Protein AF-A0A1I3UPJ8-F1 (afdb_monomer_lite)

Organism: NCBI:txid420953

pLDDT: mean 81.33, std 15.31, range [40.59, 95.44]

Sequence (73 aa):
MDYNGDWDLLVDALDGVPDGWEGQVVWDQADKVRLESYFRQCGGRHHSLHDARALRYAVHGNVPPPTAGSVVP

Structure (mmCIF, N/CA/C/O backbone):
data_AF-A0A1I3UPJ8-F1
#
_entry.id   AF-A0A1I3UPJ8-F1
#
loop_
_atom_site.group_PDB
_atom_site.id
_atom_site.type_symbol
_atom_site.label_atom_id
_atom_site.label_alt_id
_atom_site.label_comp_id
_atom_site.label_asym_id
_atom_site.label_entity_id
_atom_site.label_seq_id
_atom_site.pdbx_PDB_ins_code
_atom_site.Cartn_x
_atom_site.Cartn_y
_atom_site.Cartn_z
_atom_site.occupancy
_atom_site.B_iso_or_equiv
_atom_site.auth_seq_id
_atom_site.auth_comp_id
_atom_site.auth_asym_id
_atom_site.auth_atom_id
_atom_site.pdbx_PDB_model_num
ATOM 1 N N . MET A 1 1 ? -14.336 4.609 -13.656 1.00 40.59 1 MET A N 1
ATOM 2 C CA . MET A 1 1 ? -14.462 3.360 -12.882 1.00 40.59 1 MET A CA 1
ATOM 3 C C . MET A 1 1 ? -13.624 3.619 -11.659 1.00 40.59 1 MET A C 1
ATOM 5 O O . MET A 1 1 ? -12.404 3.596 -11.759 1.00 40.59 1 MET A O 1
ATOM 9 N N . ASP A 1 2 ? -14.282 4.080 -10.605 1.00 45.62 2 ASP A N 1
ATOM 10 C CA . ASP A 1 2 ? -13.615 4.643 -9.439 1.00 45.62 2 ASP A CA 1
ATOM 11 C C . ASP A 1 2 ? -13.174 3.475 -8.568 1.00 45.62 2 ASP A C 1
ATOM 13 O O . ASP A 1 2 ? -13.997 2.680 -8.116 1.00 45.62 2 ASP A O 1
ATOM 17 N N . TYR A 1 3 ? -11.861 3.296 -8.450 1.00 49.12 3 TYR A N 1
ATOM 18 C CA . TYR A 1 3 ? -11.291 2.306 -7.550 1.00 49.12 3 TYR A CA 1
ATOM 19 C C . TYR A 1 3 ? -11.686 2.712 -6.126 1.00 49.12 3 TYR A C 1
ATOM 21 O O . TYR A 1 3 ? -11.133 3.671 -5.591 1.00 49.12 3 TYR A O 1
ATOM 29 N N . ASN A 1 4 ? -12.627 1.980 -5.521 1.00 55.34 4 ASN A N 1
ATOM 30 C CA . ASN A 1 4 ? -12.623 1.796 -4.069 1.00 55.34 4 ASN A CA 1
ATOM 31 C C . ASN A 1 4 ? -11.187 1.382 -3.718 1.00 55.34 4 ASN A C 1
ATOM 33 O O . ASN A 1 4 ? -10.657 0.449 -4.333 1.00 55.34 4 ASN A O 1
ATOM 37 N N . GLY A 1 5 ? -10.506 2.165 -2.884 1.00 76.75 5 GLY A N 1
ATOM 38 C CA . GLY A 1 5 ? -9.056 2.052 -2.734 1.00 76.75 5 GLY A CA 1
ATOM 39 C C . GLY A 1 5 ? -8.645 0.703 -2.141 1.00 76.75 5 GLY A C 1
ATOM 40 O O . GLY A 1 5 ? -9.456 0.020 -1.519 1.00 76.7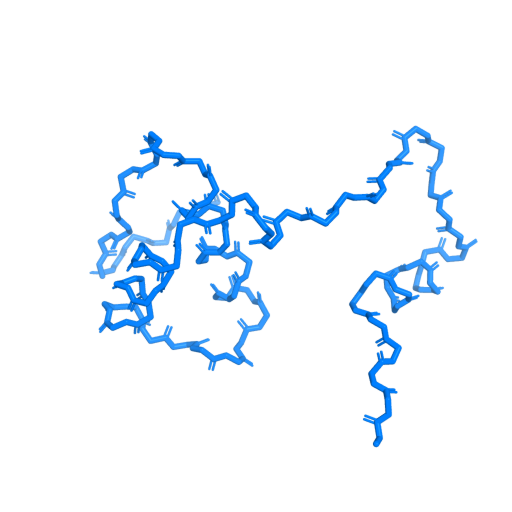5 5 GLY A O 1
ATOM 41 N N . ASP A 1 6 ? -7.361 0.341 -2.251 1.00 81.38 6 ASP A N 1
ATOM 42 C CA . ASP A 1 6 ? -6.805 -0.858 -1.592 1.00 81.38 6 ASP A CA 1
ATOM 43 C C . ASP A 1 6 ? -7.095 -0.877 -0.077 1.00 81.38 6 ASP A C 1
ATOM 45 O O . ASP A 1 6 ? -7.233 -1.939 0.526 1.00 81.38 6 ASP A O 1
ATOM 49 N N . TRP A 1 7 ? -7.227 0.308 0.532 1.00 85.88 7 TRP A N 1
ATOM 50 C CA . TRP A 1 7 ? -7.638 0.475 1.923 1.00 85.88 7 TRP A CA 1
ATOM 51 C C . TRP A 1 7 ? -9.080 0.024 2.177 1.00 85.88 7 TRP A C 1
ATOM 53 O O . TRP A 1 7 ? -9.316 -0.724 3.119 1.00 85.88 7 TRP A O 1
ATOM 63 N N . ASP A 1 8 ? -10.033 0.423 1.334 1.00 88.19 8 ASP A N 1
ATOM 64 C CA . ASP A 1 8 ? -11.441 0.053 1.514 1.00 88.19 8 ASP A CA 1
ATOM 65 C C . ASP A 1 8 ? -11.627 -1.459 1.343 1.00 88.19 8 ASP A C 1
ATOM 67 O O . ASP A 1 8 ? -12.344 -2.085 2.119 1.00 88.19 8 ASP A O 1
ATOM 71 N N . LEU A 1 9 ? -10.913 -2.061 0.380 1.00 88.56 9 LEU A N 1
ATOM 72 C CA . LEU A 1 9 ? -10.882 -3.516 0.191 1.00 88.56 9 LEU A CA 1
ATOM 73 C C . LEU A 1 9 ? -10.302 -4.249 1.408 1.00 88.56 9 LEU A C 1
ATOM 75 O O . LEU A 1 9 ? -10.795 -5.313 1.777 1.00 88.56 9 LEU A O 1
ATOM 79 N N . LEU A 1 10 ? -9.256 -3.698 2.028 1.00 88.44 10 LEU A N 1
ATOM 80 C CA . LEU A 1 10 ? -8.664 -4.269 3.236 1.00 88.44 10 LEU A CA 1
ATOM 81 C C . LEU A 1 10 ? -9.627 -4.187 4.424 1.00 88.44 10 LEU A C 1
ATOM 83 O O . LEU A 1 10 ? -9.781 -5.167 5.145 1.00 88.44 10 LEU A O 1
ATOM 87 N N . VAL A 1 11 ? -10.266 -3.034 4.626 1.00 92.00 11 VAL A N 1
ATOM 88 C CA . VAL A 1 11 ? -11.221 -2.819 5.721 1.00 92.00 11 VAL A CA 1
ATOM 89 C C . VAL A 1 11 ? -12.435 -3.733 5.580 1.00 92.00 11 VAL A C 1
ATOM 91 O O . VAL A 1 11 ? -12.856 -4.324 6.570 1.00 92.00 11 VAL A O 1
ATOM 94 N N . ASP A 1 12 ? -12.962 -3.896 4.365 1.00 92.44 12 ASP A N 1
ATOM 95 C CA . ASP A 1 12 ? -14.060 -4.829 4.083 1.00 92.44 12 ASP A CA 1
ATOM 96 C C . ASP A 1 12 ? -13.654 -6.280 4.386 1.00 92.44 12 ASP A C 1
ATOM 98 O O . ASP A 1 12 ? -14.349 -6.984 5.112 1.00 92.44 12 ASP A O 1
ATOM 102 N N . ALA A 1 13 ? -12.468 -6.707 3.936 1.00 92.19 13 ALA A N 1
ATOM 103 C CA . ALA A 1 13 ? -11.961 -8.059 4.186 1.00 92.19 13 ALA A CA 1
ATOM 104 C C . ALA A 1 13 ? -11.696 -8.373 5.672 1.00 92.19 13 ALA A C 1
ATOM 106 O O . ALA A 1 13 ? -11.596 -9.546 6.040 1.00 92.19 13 ALA A O 1
ATOM 107 N N . LEU A 1 14 ? -11.534 -7.346 6.509 1.00 94.31 14 LEU A N 1
ATOM 108 C CA . LEU A 1 14 ? -11.291 -7.460 7.949 1.00 9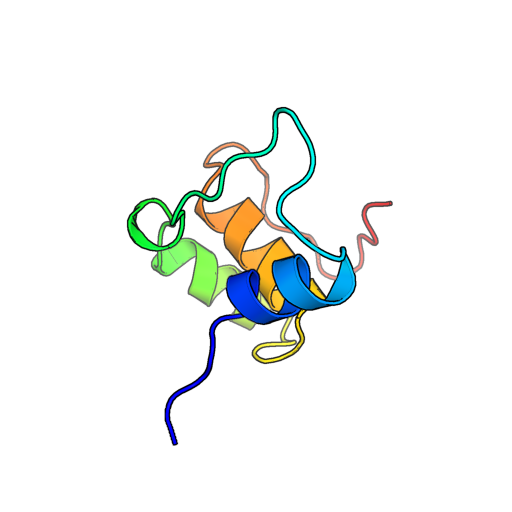4.31 14 LEU A CA 1
ATOM 109 C C . LEU A 1 14 ? -12.552 -7.225 8.797 1.00 94.31 14 LEU A C 1
ATOM 111 O O . LEU A 1 14 ? -12.446 -7.223 10.024 1.00 94.31 14 LEU A O 1
ATOM 115 N N . ASP A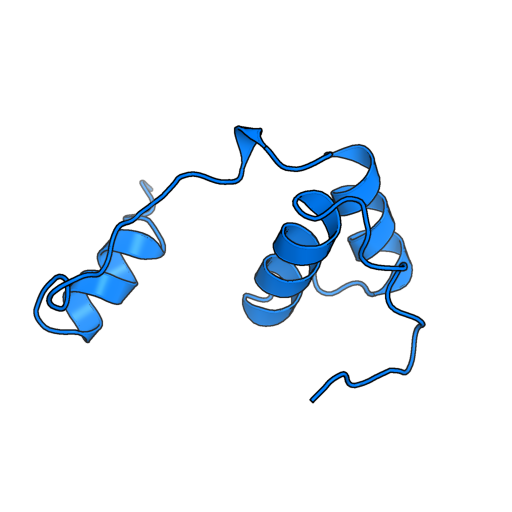 1 15 ? -13.719 -7.034 8.171 1.00 95.06 15 ASP A N 1
ATOM 116 C CA . ASP A 1 15 ? -14.978 -6.662 8.833 1.00 95.06 15 ASP A CA 1
ATOM 117 C C . ASP A 1 15 ? -14.861 -5.372 9.677 1.00 95.06 15 ASP A C 1
ATOM 119 O O . ASP A 1 15 ? -15.484 -5.219 10.733 1.00 95.06 15 ASP A O 1
ATOM 123 N N . GLY A 1 16 ? -14.059 -4.415 9.203 1.00 93.00 16 GLY A N 1
ATOM 124 C CA . GLY A 1 16 ? -13.808 -3.134 9.859 1.00 93.00 16 GLY A CA 1
ATOM 125 C C . GLY A 1 16 ? -12.323 -2.823 10.038 1.00 93.00 16 GLY A C 1
ATOM 126 O O . GLY A 1 16 ? -11.441 -3.588 9.659 1.00 93.00 16 GLY A O 1
ATOM 127 N N . VAL A 1 17 ? -12.033 -1.650 10.607 1.00 94.12 17 VAL A N 1
ATOM 128 C CA . VAL A 1 17 ? -10.660 -1.261 10.963 1.00 94.12 17 VAL A CA 1
ATOM 129 C C . VAL A 1 17 ? -10.327 -1.889 12.319 1.00 94.12 17 VAL A C 1
ATOM 131 O O . VAL A 1 17 ? -11.014 -1.571 13.291 1.00 94.12 17 VAL A O 1
ATOM 134 N N . PRO A 1 18 ? -9.299 -2.752 12.424 1.00 94.69 18 PRO A N 1
ATOM 135 C CA . PRO A 1 18 ? -8.911 -3.330 13.706 1.00 94.69 18 PRO A CA 1
ATOM 136 C C . PRO A 1 18 ? -8.487 -2.268 14.730 1.00 94.69 18 PRO A C 1
ATOM 138 O O . PRO A 1 18 ? -7.926 -1.228 14.376 1.00 94.69 18 PRO A O 1
ATOM 141 N N . ASP A 1 19 ? -8.692 -2.555 16.017 1.00 95.44 19 ASP A N 1
ATOM 142 C CA . ASP A 1 19 ? -8.307 -1.642 17.094 1.00 95.44 19 ASP A CA 1
ATOM 143 C C . ASP A 1 19 ? -6.808 -1.303 17.048 1.00 95.44 19 ASP A C 1
ATOM 145 O O . ASP A 1 19 ? -5.939 -2.176 16.973 1.00 95.44 19 ASP A O 1
ATOM 149 N N . GLY A 1 20 ? -6.503 -0.005 17.119 1.00 94.62 20 GLY A N 1
ATOM 150 C CA . GLY A 1 20 ? -5.134 0.512 17.095 1.00 94.62 20 GLY A CA 1
ATOM 15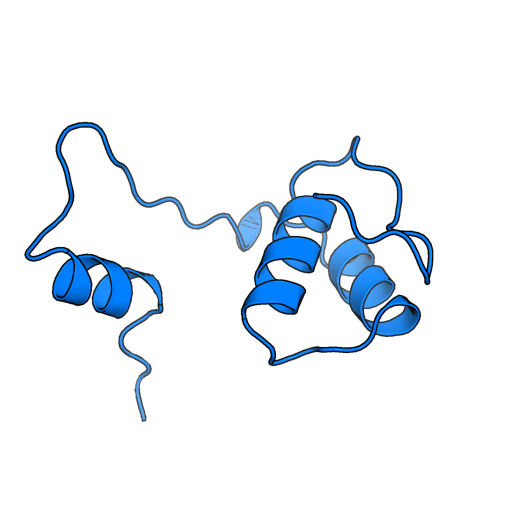1 C C . GLY A 1 20 ? -4.508 0.633 15.702 1.00 94.62 20 GLY A C 1
ATOM 152 O O . GLY A 1 20 ? -3.333 0.983 15.613 1.00 94.62 20 GLY A O 1
ATOM 153 N N . TRP A 1 21 ? -5.254 0.361 14.627 1.00 93.81 21 TRP A N 1
ATOM 154 C CA . TRP A 1 21 ? -4.787 0.584 13.259 1.00 93.81 21 TRP A CA 1
ATOM 155 C C . TRP A 1 21 ? -5.167 1.983 12.769 1.00 93.81 21 TRP A C 1
ATOM 157 O O . TRP A 1 21 ? -6.261 2.477 13.037 1.00 93.81 21 TRP A O 1
ATOM 167 N N . GLU A 1 22 ? -4.275 2.600 11.996 1.00 89.12 22 GLU A N 1
ATOM 168 C CA . GLU A 1 22 ? -4.543 3.845 11.276 1.00 89.12 22 GLU A CA 1
ATOM 169 C C . GLU A 1 22 ? -4.123 3.724 9.806 1.00 89.12 22 GLU A C 1
ATOM 171 O O . GLU A 1 22 ? -3.124 3.083 9.473 1.00 89.12 22 GLU A O 1
ATOM 176 N N . GLY A 1 23 ? -4.907 4.333 8.916 1.00 86.81 23 GLY A N 1
ATOM 177 C CA . GLY A 1 23 ? -4.588 4.434 7.496 1.00 86.81 23 GLY A CA 1
ATOM 178 C C . GLY A 1 23 ? -3.869 5.749 7.206 1.00 86.81 23 GLY A C 1
ATOM 179 O O . GLY A 1 23 ? -4.398 6.821 7.494 1.00 86.81 23 GLY A O 1
ATOM 180 N N . GLN A 1 24 ? -2.685 5.682 6.598 1.00 87.00 24 GLN A N 1
ATOM 181 C CA . GLN A 1 24 ? -1.930 6.862 6.178 1.00 87.00 24 GLN A CA 1
ATOM 182 C C . GLN A 1 24 ? -1.622 6.809 4.680 1.00 87.00 24 GLN A C 1
ATOM 184 O O . GLN A 1 24 ? -1.086 5.824 4.170 1.00 87.00 24 GLN A O 1
ATOM 189 N N . VAL A 1 25 ? -1.886 7.909 3.971 1.00 86.75 25 VAL A N 1
ATOM 190 C CA . VAL A 1 25 ? -1.449 8.067 2.579 1.00 86.75 25 VAL A CA 1
ATOM 191 C C . VAL A 1 25 ? 0.050 8.365 2.566 1.00 86.75 25 VAL A C 1
ATOM 193 O O . VAL A 1 25 ? 0.493 9.480 2.835 1.00 86.75 25 VAL A O 1
ATOM 196 N N . VAL A 1 26 ? 0.850 7.350 2.249 1.00 86.31 26 VAL A N 1
ATOM 197 C CA . VAL A 1 26 ? 2.317 7.478 2.155 1.00 86.31 26 VAL A CA 1
ATOM 198 C C . VAL A 1 26 ? 2.800 7.801 0.740 1.00 86.31 26 VAL A C 1
ATOM 200 O O . VAL A 1 26 ? 3.991 8.022 0.526 1.00 86.31 26 VAL A O 1
ATOM 203 N N . TRP A 1 27 ? 1.892 7.863 -0.241 1.00 86.12 27 TRP A N 1
ATOM 204 C CA . TRP A 1 27 ? 2.242 8.177 -1.627 1.00 86.12 27 TRP A CA 1
ATOM 205 C C . TRP A 1 27 ? 2.958 9.524 -1.738 1.00 86.12 27 TRP A C 1
ATOM 207 O O . TRP A 1 27 ? 3.972 9.611 -2.426 1.00 86.12 27 TRP A O 1
ATOM 217 N N . ASP A 1 28 ? 2.497 10.544 -1.021 1.00 87.12 28 ASP A N 1
ATOM 218 C CA . ASP A 1 28 ? 3.087 11.888 -1.076 1.00 87.12 28 ASP A CA 1
ATOM 219 C C . ASP A 1 28 ? 4.452 11.979 -0.380 1.00 87.12 28 ASP A C 1
ATOM 221 O O . ASP A 1 28 ? 5.221 12.901 -0.635 1.00 87.12 28 ASP A O 1
ATOM 225 N N . GLN A 1 29 ? 4.785 10.992 0.454 1.00 89.75 29 GLN A N 1
ATOM 226 C CA . GLN A 1 29 ? 6.077 10.890 1.139 1.00 89.75 29 GLN A CA 1
ATOM 227 C C . GLN A 1 29 ? 7.115 10.128 0.304 1.00 89.75 29 GLN A C 1
ATOM 229 O O . GLN A 1 29 ? 8.309 10.181 0.590 1.00 89.75 29 GLN A O 1
ATOM 234 N N . ALA A 1 30 ? 6.671 9.391 -0.716 1.00 91.12 30 ALA A N 1
ATOM 235 C CA . ALA A 1 30 ? 7.536 8.554 -1.530 1.00 91.12 30 ALA A CA 1
ATOM 236 C C . ALA A 1 30 ? 8.341 9.378 -2.545 1.00 91.12 30 ALA A C 1
ATOM 238 O O . ALA A 1 30 ? 7.773 10.114 -3.360 1.00 91.12 30 ALA A O 1
ATOM 239 N N . ASP A 1 31 ? 9.654 9.154 -2.589 1.00 93.38 31 ASP A N 1
ATOM 240 C CA . ASP A 1 31 ? 10.512 9.663 -3.658 1.00 93.38 31 ASP A CA 1
ATOM 241 C C . ASP A 1 31 ? 10.188 8.954 -4.987 1.00 93.38 31 ASP A C 1
ATOM 243 O O . ASP A 1 31 ? 10.456 7.763 -5.184 1.00 93.38 31 ASP A O 1
ATOM 247 N N . LYS A 1 32 ? 9.617 9.706 -5.933 1.00 91.62 32 LYS A N 1
ATOM 248 C CA . LYS A 1 32 ? 9.178 9.176 -7.233 1.00 91.62 32 LYS A CA 1
ATOM 249 C C . LYS A 1 32 ? 10.333 8.701 -8.108 1.00 91.62 32 LYS A C 1
ATOM 251 O O . LYS A 1 32 ? 10.155 7.766 -8.886 1.00 91.62 32 LYS A O 1
ATOM 256 N N . VAL A 1 33 ? 11.517 9.296 -7.966 1.00 93.19 33 VAL A N 1
ATOM 257 C CA . VAL A 1 33 ? 12.711 8.875 -8.709 1.00 93.19 33 VAL A CA 1
ATOM 258 C C . VAL A 1 33 ? 13.160 7.499 -8.226 1.00 93.19 33 VAL A C 1
ATOM 260 O O . VAL A 1 33 ? 13.477 6.631 -9.041 1.00 93.19 33 VAL A O 1
ATOM 263 N N . ARG A 1 34 ? 13.122 7.263 -6.910 1.00 92.31 34 ARG A N 1
ATOM 264 C CA . ARG A 1 34 ? 13.416 5.946 -6.319 1.00 92.31 34 ARG A CA 1
ATOM 265 C C . ARG A 1 34 ? 12.376 4.891 -6.678 1.00 92.31 34 ARG A C 1
ATOM 267 O O . ARG A 1 34 ? 12.721 3.734 -6.896 1.00 92.31 34 ARG A O 1
ATOM 274 N N . LEU A 1 35 ? 11.111 5.284 -6.762 1.00 91.69 35 LEU A N 1
ATOM 275 C CA . LEU A 1 35 ? 10.029 4.386 -7.154 1.00 91.69 35 LEU A CA 1
ATOM 276 C C . LEU A 1 35 ? 10.215 3.898 -8.604 1.00 91.69 35 LEU A C 1
ATOM 278 O O . LEU A 1 35 ? 10.199 2.699 -8.875 1.00 91.69 35 LEU A O 1
ATOM 282 N N . GLU A 1 36 ? 10.491 4.816 -9.531 1.00 91.75 36 GLU A N 1
ATOM 283 C CA . GLU A 1 36 ? 10.774 4.468 -10.929 1.00 91.75 36 GLU A CA 1
ATOM 284 C C . GLU A 1 36 ? 12.085 3.675 -11.080 1.00 91.75 36 GLU A C 1
ATOM 286 O O . GLU A 1 36 ? 12.166 2.759 -11.904 1.00 91.75 36 GLU A O 1
ATOM 291 N N . SER A 1 37 ? 13.111 3.961 -10.269 1.00 91.31 37 SER A N 1
ATOM 292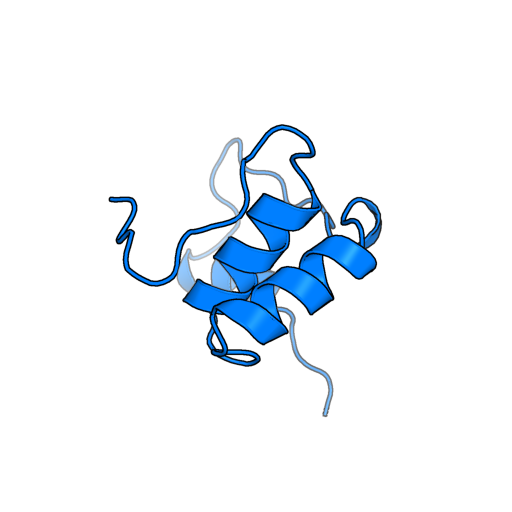 C CA . SER A 1 37 ? 14.357 3.185 -10.297 1.00 91.31 37 SER A CA 1
ATOM 293 C C . SER A 1 37 ? 14.164 1.748 -9.804 1.00 91.31 37 SER A C 1
ATOM 295 O O . SER A 1 37 ? 14.783 0.841 -10.368 1.00 91.31 37 SER A O 1
ATOM 297 N N . TYR A 1 38 ? 13.286 1.520 -8.818 1.00 92.25 38 TYR A N 1
ATOM 298 C CA . TYR A 1 38 ? 12.885 0.180 -8.385 1.00 92.25 38 TYR A CA 1
ATOM 299 C C . TYR A 1 38 ? 12.243 -0.586 -9.542 1.00 92.25 38 TYR A C 1
ATOM 301 O O . TYR A 1 38 ? 12.689 -1.682 -9.876 1.00 92.25 38 TYR A O 1
ATOM 309 N N . PHE A 1 39 ? 11.241 -0.004 -10.206 1.00 90.69 39 PHE A N 1
ATOM 310 C CA . PHE A 1 39 ? 10.530 -0.703 -11.280 1.00 90.69 39 PHE A CA 1
ATOM 311 C C . PHE A 1 39 ? 11.415 -0.997 -12.488 1.00 90.69 39 PHE A C 1
ATOM 313 O O . PHE A 1 39 ? 11.268 -2.048 -13.106 1.00 90.69 39 PHE A O 1
ATOM 320 N N . ARG A 1 40 ? 12.376 -0.125 -12.809 1.00 90.44 40 ARG A N 1
ATOM 321 C CA . ARG A 1 40 ? 13.361 -0.409 -13.865 1.00 90.44 40 ARG A CA 1
ATOM 322 C C . ARG A 1 40 ? 14.272 -1.590 -13.529 1.00 90.44 40 ARG A C 1
ATOM 324 O O . ARG A 1 40 ? 14.661 -2.313 -14.437 1.00 90.44 40 ARG A O 1
ATOM 331 N N . GLN A 1 41 ? 14.626 -1.767 -12.257 1.00 89.62 41 GLN A N 1
ATOM 332 C CA . GLN A 1 41 ? 15.531 -2.833 -11.813 1.00 89.62 41 GLN A CA 1
ATOM 333 C C . GLN A 1 41 ? 14.808 -4.161 -11.581 1.00 89.62 41 GLN A C 1
ATOM 335 O O . GLN A 1 41 ? 15.309 -5.214 -11.966 1.00 89.62 41 GLN A O 1
ATOM 340 N N . CYS A 1 42 ? 13.644 -4.117 -10.936 1.00 86.50 42 CYS A N 1
ATOM 341 C CA . CYS A 1 42 ? 12.932 -5.301 -10.464 1.00 86.50 42 CYS A CA 1
ATOM 342 C C . CYS A 1 42 ? 11.717 -5.667 -11.327 1.00 86.50 42 CYS A C 1
ATOM 344 O O . CYS A 1 42 ? 11.165 -6.753 -11.157 1.00 86.50 42 CYS A O 1
ATOM 346 N N . GLY A 1 43 ? 11.276 -4.780 -12.225 1.00 85.88 43 GLY A N 1
ATOM 347 C CA . GLY A 1 43 ? 10.013 -4.938 -12.942 1.00 85.88 43 GLY A CA 1
ATOM 348 C C . GLY A 1 43 ? 8.812 -4.984 -11.990 1.00 85.88 43 GLY A C 1
ATOM 349 O O . GLY A 1 43 ? 8.846 -4.444 -10.883 1.00 85.88 43 GLY A O 1
ATOM 350 N N . GLY A 1 44 ? 7.741 -5.649 -12.429 1.00 82.62 44 GLY A N 1
ATOM 351 C CA . GLY A 1 44 ? 6.600 -5.987 -11.571 1.00 82.62 44 GLY A CA 1
ATOM 352 C C . GLY A 1 44 ? 5.657 -4.831 -11.230 1.00 82.62 44 GLY A C 1
ATOM 353 O O . GLY A 1 44 ? 4.839 -4.980 -10.331 1.00 82.62 44 GLY A O 1
ATOM 354 N N . ARG A 1 45 ? 5.736 -3.696 -11.935 1.00 81.12 45 ARG A N 1
ATOM 355 C CA . ARG A 1 45 ? 4.724 -2.632 -11.831 1.00 81.12 45 ARG A CA 1
ATOM 356 C C . ARG A 1 45 ? 3.337 -3.237 -12.074 1.00 81.12 45 ARG A C 1
ATOM 358 O O . ARG A 1 45 ? 3.193 -4.009 -13.025 1.00 81.12 45 ARG A O 1
ATOM 365 N N . HIS A 1 46 ? 2.352 -2.874 -11.250 1.00 79.50 46 HIS A N 1
ATOM 366 C CA . HIS A 1 46 ? 0.989 -3.436 -11.245 1.00 79.50 46 HIS A CA 1
ATOM 367 C C . HIS A 1 46 ? 0.848 -4.819 -10.584 1.00 79.50 46 HIS A C 1
ATOM 369 O O . HIS A 1 46 ? -0.216 -5.433 -10.664 1.00 79.50 46 HIS A O 1
ATOM 375 N N . HIS A 1 47 ? 1.893 -5.314 -9.917 1.00 85.25 47 HIS A N 1
ATOM 376 C CA . HIS A 1 47 ? 1.797 -6.450 -9.005 1.00 85.25 47 HIS A CA 1
ATOM 377 C C . HIS A 1 47 ? 1.835 -5.936 -7.562 1.00 85.25 47 HIS A C 1
ATOM 379 O O . HIS A 1 47 ? 2.849 -5.388 -7.133 1.00 85.25 47 HIS A O 1
ATOM 385 N N . SER A 1 48 ? 0.783 -6.193 -6.778 1.00 85.31 48 SER A N 1
ATOM 386 C CA . SER A 1 48 ? 0.587 -5.626 -5.429 1.00 85.31 48 SER A CA 1
ATOM 387 C C . SER A 1 48 ? 1.807 -5.761 -4.508 1.00 85.31 48 SER A C 1
ATOM 389 O O . SER A 1 48 ? 2.238 -4.789 -3.891 1.00 85.31 48 SER A O 1
ATOM 391 N N . LEU A 1 49 ? 2.442 -6.939 -4.470 1.00 87.44 49 LEU A N 1
ATOM 392 C CA . LEU A 1 49 ? 3.664 -7.151 -3.679 1.00 87.44 49 LEU A CA 1
ATOM 393 C C . LEU A 1 49 ? 4.858 -6.307 -4.162 1.00 87.44 49 LEU A C 1
ATOM 395 O O . LEU A 1 49 ? 5.652 -5.838 -3.346 1.00 87.44 49 LEU A O 1
ATOM 399 N N . HIS A 1 50 ? 5.020 -6.134 -5.476 1.00 89.44 50 HIS A N 1
ATOM 400 C CA . HIS A 1 50 ? 6.093 -5.311 -6.035 1.00 89.44 50 HIS A CA 1
ATOM 401 C C . HIS A 1 50 ? 5.818 -3.832 -5.785 1.00 89.44 50 HIS A C 1
ATOM 403 O O . HIS A 1 50 ? 6.732 -3.117 -5.383 1.00 89.44 50 HIS A O 1
ATOM 409 N N . ASP A 1 51 ? 4.570 -3.395 -5.934 1.00 88.31 51 ASP A N 1
ATOM 410 C CA . ASP A 1 51 ? 4.164 -2.018 -5.664 1.00 88.31 51 ASP A CA 1
ATOM 411 C C . ASP A 1 51 ? 4.362 -1.670 -4.174 1.00 88.31 51 ASP A C 1
ATOM 413 O O . ASP A 1 51 ? 4.949 -0.632 -3.858 1.00 88.31 51 ASP A O 1
ATOM 417 N N . ALA A 1 52 ? 4.023 -2.579 -3.250 1.00 89.31 52 ALA A N 1
ATOM 418 C CA . ALA A 1 52 ? 4.286 -2.412 -1.816 1.00 89.31 52 ALA A CA 1
ATOM 419 C C . ALA A 1 52 ? 5.791 -2.321 -1.492 1.00 89.31 52 ALA A C 1
ATOM 421 O O . ALA A 1 52 ? 6.226 -1.468 -0.710 1.00 89.31 52 ALA A O 1
ATOM 422 N N . ARG A 1 53 ? 6.619 -3.172 -2.115 1.00 90.50 53 ARG A N 1
ATOM 423 C CA . ARG A 1 53 ? 8.084 -3.139 -1.949 1.00 90.50 53 ARG A CA 1
ATOM 424 C C . ARG A 1 53 ? 8.698 -1.864 -2.530 1.00 90.50 53 ARG A C 1
ATOM 426 O O . ARG A 1 53 ? 9.572 -1.277 -1.888 1.00 90.50 53 ARG A O 1
ATOM 433 N N . ALA A 1 54 ? 8.230 -1.425 -3.697 1.00 91.38 54 ALA A N 1
ATOM 434 C CA . ALA A 1 54 ? 8.647 -0.178 -4.330 1.00 91.38 54 ALA A CA 1
ATOM 435 C C . ALA A 1 54 ? 8.309 1.026 -3.443 1.00 91.38 54 ALA A C 1
ATOM 437 O O . ALA A 1 54 ? 9.167 1.878 -3.205 1.00 91.38 54 ALA A O 1
ATOM 438 N N . LEU A 1 55 ? 7.090 1.063 -2.893 1.00 90.38 55 LEU A N 1
ATOM 439 C CA . LEU A 1 55 ? 6.630 2.133 -2.011 1.00 90.38 55 LEU A CA 1
ATOM 440 C C . LEU A 1 55 ? 7.453 2.186 -0.718 1.00 90.38 55 LEU A C 1
ATOM 442 O O . LEU A 1 55 ? 7.953 3.250 -0.358 1.00 90.38 55 LEU A O 1
ATOM 446 N N . ARG A 1 56 ? 7.708 1.037 -0.076 1.00 91.12 56 ARG A N 1
ATOM 447 C CA . ARG A 1 56 ? 8.597 0.953 1.097 1.00 91.12 56 ARG A CA 1
ATOM 448 C C . ARG A 1 56 ? 9.998 1.484 0.794 1.00 91.12 56 ARG A C 1
ATOM 450 O O . ARG A 1 56 ? 10.552 2.240 1.591 1.00 91.12 56 ARG A O 1
ATOM 457 N N . TYR A 1 57 ? 10.570 1.089 -0.343 1.00 90.56 57 TYR A N 1
ATOM 458 C CA . TYR A 1 57 ? 11.893 1.545 -0.771 1.00 90.56 57 TYR A CA 1
ATOM 459 C C . TYR A 1 57 ? 11.935 3.055 -1.052 1.00 90.56 57 TYR A C 1
ATOM 461 O O . TYR A 1 57 ? 12.953 3.698 -0.791 1.00 90.56 57 TYR A O 1
ATOM 469 N N . ALA A 1 58 ? 10.851 3.621 -1.581 1.00 92.25 58 ALA A N 1
ATOM 470 C CA . ALA A 1 58 ? 10.756 5.035 -1.927 1.00 92.25 58 ALA A CA 1
ATOM 471 C C . ALA A 1 58 ? 10.452 5.947 -0.725 1.00 92.25 58 ALA A C 1
ATOM 473 O O . ALA A 1 58 ? 10.890 7.094 -0.727 1.00 92.25 58 ALA A O 1
ATOM 474 N N . VAL A 1 59 ? 9.731 5.455 0.289 1.00 91.06 59 VAL A N 1
ATOM 475 C CA . VAL A 1 59 ? 9.401 6.207 1.517 1.00 91.06 59 VAL A CA 1
ATOM 476 C C . VAL A 1 59 ? 10.557 6.172 2.521 1.00 91.06 59 VAL A C 1
ATOM 478 O O . VAL A 1 59 ? 10.932 7.197 3.087 1.00 91.06 59 VAL A O 1
ATOM 481 N N . HIS A 1 60 ? 11.180 5.008 2.732 1.00 79.00 60 HIS A N 1
ATOM 482 C CA . HIS A 1 60 ? 12.284 4.883 3.684 1.00 79.00 60 HIS A CA 1
ATOM 483 C C . HIS A 1 60 ? 13.634 5.066 2.987 1.00 79.00 60 HIS A C 1
ATOM 485 O O . HIS A 1 60 ? 14.266 4.108 2.535 1.00 79.00 60 HIS A O 1
ATOM 491 N N . GLY A 1 61 ? 14.100 6.319 2.965 1.00 63.84 61 GLY A N 1
ATO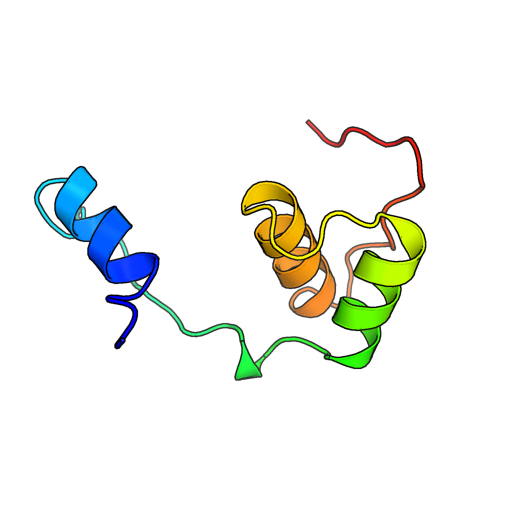M 492 C CA . GLY A 1 61 ? 15.347 6.769 2.336 1.00 63.84 61 GLY A CA 1
ATOM 493 C C . GLY A 1 61 ? 16.610 5.943 2.650 1.00 63.84 61 GLY A C 1
ATOM 494 O O . GLY A 1 61 ? 17.544 5.917 1.849 1.00 63.84 61 GLY A O 1
ATOM 495 N N . ASN A 1 62 ? 16.618 5.212 3.766 1.00 63.22 62 ASN A N 1
ATOM 496 C CA . ASN A 1 62 ? 17.753 4.411 4.236 1.00 63.22 62 ASN A CA 1
ATOM 497 C C . ASN A 1 62 ? 17.707 2.932 3.817 1.00 63.22 62 ASN A C 1
ATOM 499 O O . ASN A 1 62 ? 18.606 2.174 4.175 1.00 63.22 62 ASN A O 1
ATOM 503 N N . VAL A 1 63 ? 16.680 2.492 3.083 1.00 65.62 63 VAL A N 1
ATOM 504 C CA . VAL A 1 63 ? 16.644 1.127 2.544 1.00 65.62 63 VAL A CA 1
ATOM 505 C C . VAL A 1 63 ? 17.538 1.087 1.298 1.00 65.62 63 VAL A C 1
ATOM 507 O O . VAL A 1 63 ? 17.304 1.885 0.387 1.00 65.62 63 VAL A O 1
ATOM 510 N N . PRO A 1 64 ? 18.567 0.219 1.234 1.00 64.38 64 PRO A N 1
ATOM 511 C CA . PRO A 1 64 ? 19.374 0.052 0.029 1.00 64.38 64 PRO A CA 1
ATOM 512 C C . PRO A 1 64 ? 18.515 -0.491 -1.127 1.00 64.38 64 PRO A C 1
ATOM 514 O O . PRO A 1 64 ? 17.524 -1.183 -0.874 1.00 64.38 64 PRO A O 1
ATOM 517 N N . PRO A 1 65 ? 18.850 -0.167 -2.392 1.00 62.97 65 PRO A N 1
ATOM 518 C CA . PRO A 1 65 ? 18.107 -0.672 -3.542 1.00 62.97 65 PRO A CA 1
ATOM 519 C C . PRO A 1 65 ? 18.063 -2.205 -3.511 1.00 62.97 65 PRO A C 1
ATOM 521 O O . PRO A 1 65 ? 19.084 -2.833 -3.212 1.00 62.97 65 PRO A O 1
ATOM 524 N N . PRO A 1 66 ? 16.904 -2.822 -3.798 1.00 64.38 66 PRO A N 1
ATOM 525 C CA . PRO A 1 66 ? 16.820 -4.268 -3.872 1.00 64.38 66 PRO A CA 1
ATOM 526 C C . PRO A 1 66 ? 17.713 -4.755 -5.010 1.00 64.38 66 PRO A C 1
ATOM 528 O O . PRO A 1 66 ? 17.589 -4.313 -6.150 1.00 64.38 66 PRO A O 1
ATOM 531 N N . THR A 1 67 ? 18.625 -5.670 -4.702 1.00 64.31 67 THR A N 1
ATOM 532 C CA . THR A 1 67 ? 19.424 -6.348 -5.718 1.00 64.31 67 THR A CA 1
ATOM 533 C C . THR A 1 67 ? 18.544 -7.355 -6.451 1.00 64.31 67 THR A C 1
ATOM 535 O O . THR A 1 67 ? 17.755 -8.072 -5.828 1.00 64.31 67 THR A O 1
ATOM 538 N N . ALA A 1 68 ? 18.665 -7.416 -7.780 1.00 54.47 68 ALA A N 1
ATOM 539 C CA . ALA A 1 68 ? 17.993 -8.421 -8.598 1.00 54.47 68 ALA A CA 1
ATOM 540 C C . ALA A 1 68 ? 18.442 -9.824 -8.144 1.00 54.47 68 ALA A C 1
ATOM 542 O O . ALA A 1 68 ? 19.528 -10.278 -8.493 1.00 54.47 68 ALA A O 1
ATOM 543 N N . GLY A 1 69 ? 17.641 -10.468 -7.290 1.00 58.78 69 GLY A N 1
ATOM 544 C CA . GLY A 1 69 ? 17.927 -11.786 -6.712 1.00 58.78 69 GLY A CA 1
ATOM 545 C C . GLY A 1 69 ? 17.761 -11.897 -5.193 1.00 58.78 69 GLY A C 1
ATOM 546 O O . GLY A 1 69 ? 17.711 -13.016 -4.689 1.00 58.78 69 GLY A O 1
ATOM 547 N N . SER A 1 70 ? 17.627 -10.793 -4.451 1.00 49.12 70 SER A N 1
ATOM 548 C CA . SER A 1 70 ? 17.361 -10.876 -3.010 1.00 49.12 70 SER A CA 1
ATOM 549 C C . SER A 1 70 ? 15.861 -11.003 -2.749 1.00 49.12 70 SER A C 1
ATOM 551 O O . SER A 1 70 ? 15.119 -10.018 -2.733 1.00 49.12 70 SER A O 1
ATOM 553 N N . VAL A 1 71 ? 15.403 -12.239 -2.548 1.00 45.66 71 VAL A N 1
ATOM 554 C CA . VAL A 1 71 ? 14.165 -12.483 -1.806 1.00 45.66 71 VAL A CA 1
ATOM 555 C C . VAL A 1 71 ? 14.462 -12.083 -0.365 1.00 45.66 71 VAL A C 1
ATOM 557 O O . VAL A 1 71 ? 15.078 -12.837 0.381 1.00 45.66 71 VAL A O 1
ATOM 560 N N . VAL A 1 72 ? 14.090 -10.860 0.008 1.00 48.56 72 VAL A N 1
ATOM 561 C CA . VAL A 1 72 ? 14.050 -10.483 1.422 1.00 48.56 72 VAL A CA 1
ATOM 562 C C . VAL A 1 72 ? 12.849 -11.221 2.031 1.00 48.56 72 VAL A C 1
ATOM 564 O O . VAL A 1 72 ? 11.752 -11.063 1.476 1.00 48.56 72 VAL A O 1
ATOM 567 N N . PRO A 1 73 ? 13.050 -12.060 3.068 1.00 45.12 73 PRO A N 1
ATOM 568 C CA . PRO A 1 73 ? 11.960 -12.741 3.763 1.00 45.12 73 PRO A CA 1
ATOM 569 C C . PRO A 1 73 ? 10.999 -11.752 4.429 1.00 45.12 73 PRO A C 1
ATOM 571 O O . PRO A 1 73 ? 11.436 -10.626 4.770 1.00 45.12 73 PRO A O 1
#

Foldseek 3Di:
DDDPDPVNVVQVVVVHDDPPDDDDDLVVQFDVVQLVVLCVQAPQPVPPVSNVVSSVRRNPVPDPRDHRPDPDD

Radius of gyration: 14.17 Å; chains: 1; bounding box: 34×25×31 Å

Secondary structure (DSSP, 8-state):
-----HHHHHHHHTTSPPTT------GGGS-HHHHHHHHHHH--TT-HHHHHHHHHHHH-TTSPPPPTT----